Protein AF-A0A1Q2YEJ0-F1 (afdb_monomer_lite)

Structure (mmCIF, N/CA/C/O backbone):
data_AF-A0A1Q2YEJ0-F1
#
_entry.id   AF-A0A1Q2YEJ0-F1
#
loop_
_atom_site.group_PDB
_atom_site.id
_atom_site.type_symbol
_atom_site.label_atom_id
_atom_site.label_alt_id
_atom_site.label_comp_id
_atom_site.label_asym_id
_atom_site.label_entity_id
_atom_site.label_seq_id
_atom_site.pdbx_PDB_ins_code
_atom_site.Cartn_x
_atom_site.Cartn_y
_atom_site.Cartn_z
_atom_site.occupancy
_atom_site.B_iso_or_equiv
_atom_site.auth_seq_id
_atom_site.auth_comp_id
_atom_site.auth_asym_id
_atom_site.auth_atom_id
_atom_site.pdbx_PDB_model_num
ATOM 1 N N . MET A 1 1 ? 32.041 -21.866 23.718 1.00 41.00 1 MET A N 1
ATOM 2 C CA . MET A 1 1 ? 30.689 -22.202 23.225 1.00 41.00 1 MET A CA 1
ATOM 3 C C . MET A 1 1 ? 30.198 -21.042 22.363 1.00 41.00 1 MET A C 1
ATOM 5 O O . MET A 1 1 ? 29.692 -20.080 22.926 1.00 41.00 1 MET A O 1
ATOM 9 N N . PRO A 1 2 ? 30.438 -21.037 21.043 1.00 38.16 2 PRO A N 1
ATOM 10 C CA . PRO A 1 2 ? 29.903 -19.999 20.169 1.00 38.16 2 PRO A CA 1
ATOM 11 C C . PRO A 1 2 ? 28.495 -20.387 19.694 1.00 38.16 2 PRO A C 1
ATOM 13 O O . PRO A 1 2 ? 28.301 -21.454 19.117 1.00 38.16 2 PRO A O 1
ATOM 16 N N . GLY A 1 3 ? 27.515 -19.530 19.987 1.00 39.38 3 GLY A N 1
ATOM 17 C CA . GLY A 1 3 ? 26.137 -19.656 19.522 1.00 39.38 3 GLY A CA 1
ATOM 18 C C . GLY A 1 3 ? 26.014 -19.250 18.055 1.00 39.38 3 GLY A C 1
ATOM 19 O O . GLY A 1 3 ? 26.463 -18.177 17.658 1.00 39.38 3 GLY A O 1
ATOM 20 N N . SER A 1 4 ? 25.420 -20.130 17.254 1.00 43.00 4 SER A N 1
ATOM 21 C CA . SER A 1 4 ? 25.131 -19.929 15.838 1.00 43.00 4 SER A CA 1
ATOM 22 C C . SER A 1 4 ? 24.072 -18.841 15.644 1.00 43.00 4 SER A C 1
ATOM 24 O O . SER A 1 4 ? 22.913 -19.018 16.015 1.00 43.00 4 SER A O 1
ATOM 26 N N . ALA A 1 5 ? 24.458 -17.724 15.028 1.00 48.28 5 ALA A N 1
ATOM 27 C CA . ALA A 1 5 ? 23.516 -16.775 14.455 1.00 48.28 5 ALA A CA 1
ATOM 28 C C . ALA A 1 5 ? 22.978 -17.362 13.140 1.00 48.28 5 ALA A C 1
ATOM 30 O O . ALA A 1 5 ? 23.732 -17.574 12.191 1.0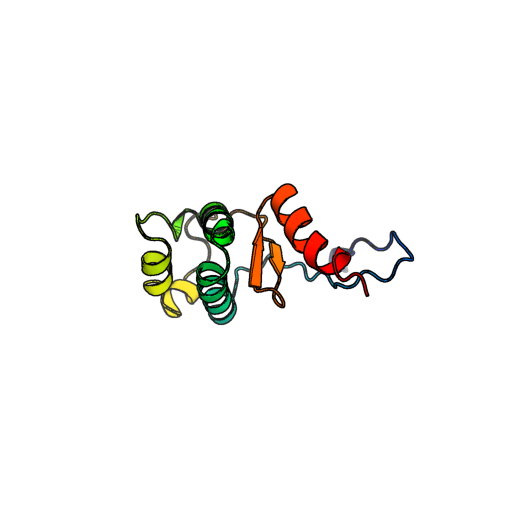0 48.28 5 ALA A O 1
ATOM 31 N N . ASN A 1 6 ? 21.678 -17.657 13.103 1.00 46.00 6 ASN A N 1
ATOM 32 C CA . ASN A 1 6 ? 20.972 -18.046 11.886 1.00 46.00 6 ASN A CA 1
ATOM 33 C C . ASN A 1 6 ? 20.960 -16.856 10.918 1.00 46.00 6 ASN A C 1
ATOM 35 O O . ASN A 1 6 ? 20.192 -15.910 11.080 1.00 46.00 6 ASN A O 1
ATOM 39 N N . VAL A 1 7 ? 21.833 -16.912 9.914 1.00 43.47 7 VAL A N 1
ATOM 40 C CA . VAL A 1 7 ? 21.775 -16.070 8.720 1.00 43.47 7 VAL A CA 1
ATOM 41 C C . VAL A 1 7 ? 20.576 -16.541 7.905 1.00 43.47 7 VAL A C 1
ATOM 43 O O . VAL A 1 7 ? 20.590 -17.643 7.355 1.00 43.47 7 VAL A O 1
ATOM 46 N N . ALA A 1 8 ? 19.526 -15.723 7.831 1.00 45.06 8 ALA A N 1
ATOM 47 C CA . ALA A 1 8 ? 18.486 -15.905 6.830 1.00 45.06 8 ALA A CA 1
ATOM 48 C C . ALA A 1 8 ? 19.121 -15.651 5.455 1.00 45.06 8 ALA A C 1
ATOM 50 O O . ALA A 1 8 ? 19.342 -14.513 5.050 1.00 45.06 8 ALA A O 1
ATOM 51 N N . LYS A 1 9 ? 19.496 -16.739 4.780 1.00 36.22 9 LYS A N 1
ATOM 52 C CA . LYS A 1 9 ? 19.947 -16.746 3.390 1.00 36.22 9 LYS A CA 1
ATOM 53 C C . LYS A 1 9 ? 18.794 -16.236 2.522 1.00 36.22 9 LYS A C 1
ATOM 55 O O . LYS A 1 9 ? 17.754 -16.890 2.455 1.00 36.22 9 LYS A O 1
ATOM 60 N N . SER A 1 10 ? 18.982 -15.090 1.867 1.00 47.22 10 SER A N 1
ATOM 61 C CA . SER A 1 10 ? 18.166 -14.712 0.710 1.00 47.22 10 SER A CA 1
ATOM 62 C C . SER A 1 10 ? 18.145 -15.876 -0.285 1.00 47.22 10 SER A C 1
ATOM 64 O O . SER A 1 10 ? 19.188 -16.509 -0.481 1.00 47.22 10 SER A O 1
ATOM 66 N N . PRO A 1 11 ? 17.001 -16.197 -0.906 1.00 51.88 11 PRO A N 1
ATOM 67 C CA . PRO A 1 11 ? 16.964 -17.218 -1.939 1.00 51.88 11 PRO A CA 1
ATOM 68 C C . PRO A 1 11 ? 17.746 -16.720 -3.161 1.00 51.88 11 PRO A C 1
ATOM 70 O O . PRO A 1 11 ? 17.298 -15.842 -3.894 1.00 51.88 11 PRO A O 1
ATOM 73 N N . GLU A 1 12 ? 18.941 -17.273 -3.356 1.00 53.28 12 GLU A N 1
ATOM 74 C CA . GLU A 1 12 ? 19.701 -17.146 -4.594 1.00 53.28 12 GLU A CA 1
ATOM 75 C C . GLU A 1 12 ? 19.055 -17.993 -5.704 1.00 53.28 12 GLU A C 1
ATOM 77 O O . GLU A 1 12 ? 18.826 -19.191 -5.542 1.00 53.28 12 GLU A O 1
ATOM 82 N N . SER A 1 13 ? 18.860 -17.321 -6.846 1.00 56.19 13 SER A N 1
ATOM 83 C CA . SER A 1 13 ? 18.897 -17.839 -8.222 1.00 56.19 13 SER A CA 1
ATOM 84 C C . SER A 1 13 ? 17.642 -18.499 -8.814 1.00 56.19 13 SER A C 1
ATOM 86 O O . SER A 1 13 ? 17.394 -19.680 -8.601 1.00 56.19 13 SER A O 1
ATOM 88 N N . ALA A 1 14 ? 16.971 -17.773 -9.726 1.00 40.38 14 ALA A N 1
ATOM 89 C CA . ALA A 1 14 ? 16.492 -18.310 -11.014 1.00 40.38 14 ALA A CA 1
ATOM 90 C C . ALA A 1 14 ? 15.968 -17.209 -11.973 1.00 40.38 14 ALA A C 1
ATOM 92 O O . ALA A 1 14 ? 14.784 -16.884 -11.944 1.00 40.38 14 ALA A O 1
ATOM 93 N N . ASN A 1 15 ? 16.840 -16.651 -12.828 1.00 46.09 15 ASN A N 1
ATOM 94 C CA . ASN A 1 15 ? 16.660 -16.499 -14.291 1.00 46.09 15 ASN A CA 1
ATOM 95 C C . ASN A 1 15 ? 17.621 -15.449 -14.877 1.00 46.09 15 ASN A C 1
ATOM 97 O O . ASN A 1 15 ? 17.618 -14.295 -14.467 1.00 46.09 15 ASN A O 1
ATOM 101 N N . ASN A 1 16 ? 18.386 -15.852 -15.897 1.00 44.47 16 ASN A N 1
ATOM 102 C CA . ASN A 1 16 ? 19.229 -14.989 -16.735 1.00 44.47 16 ASN A CA 1
ATOM 103 C C . ASN A 1 16 ? 18.392 -14.218 -17.776 1.00 44.47 16 ASN A C 1
ATOM 105 O O . ASN A 1 16 ? 18.634 -14.300 -18.979 1.00 44.47 16 ASN A O 1
ATOM 109 N N . GLY A 1 17 ? 17.385 -13.491 -17.307 1.00 55.19 17 GLY A N 1
ATOM 110 C CA . GLY A 1 17 ? 16.782 -12.370 -18.013 1.00 55.19 17 GLY A CA 1
ATOM 111 C C . GLY A 1 17 ? 16.899 -11.186 -17.070 1.00 55.19 17 GLY A C 1
ATOM 112 O O . GLY A 1 17 ? 16.517 -11.306 -15.910 1.00 55.19 17 GLY A O 1
ATOM 113 N N . GLU A 1 18 ? 17.498 -10.087 -17.516 1.00 70.69 18 GLU A N 1
ATOM 114 C CA . GLU A 1 18 ? 17.644 -8.896 -16.684 1.00 70.69 18 GLU A CA 1
ATOM 115 C C . GLU A 1 18 ? 16.236 -8.349 -16.412 1.00 70.69 18 GLU A C 1
ATOM 117 O O . GLU A 1 18 ? 15.602 -7.729 -17.268 1.00 70.69 18 GLU A O 1
ATOM 122 N N . PHE A 1 19 ? 15.672 -8.696 -15.252 1.00 73.12 19 PHE A N 1
ATOM 123 C CA . PHE A 1 19 ? 14.397 -8.145 -14.825 1.00 73.12 19 PHE A CA 1
ATOM 124 C C . PHE A 1 19 ? 14.563 -6.629 -14.740 1.00 73.12 19 PHE A C 1
ATOM 126 O O . PHE A 1 19 ? 15.513 -6.137 -14.137 1.00 73.12 19 PHE A O 1
ATOM 133 N N . LYS A 1 20 ? 13.622 -5.873 -15.311 1.00 84.88 20 LYS A N 1
ATOM 134 C CA . LYS A 1 20 ? 13.642 -4.400 -15.295 1.00 84.88 20 LYS A CA 1
ATOM 135 C C . LYS A 1 20 ? 13.297 -3.804 -13.917 1.00 84.88 20 LYS A C 1
ATOM 137 O O . LYS A 1 20 ? 12.897 -2.649 -13.834 1.00 84.88 20 LYS A O 1
ATOM 142 N N . TYR A 1 21 ? 13.380 -4.603 -12.856 1.00 84.94 21 TYR A N 1
ATOM 143 C CA . TYR A 1 21 ? 13.015 -4.243 -11.493 1.00 84.94 21 TYR A CA 1
ATOM 144 C C . TYR A 1 21 ? 13.899 -4.983 -10.487 1.00 84.94 21 TYR A C 1
ATOM 146 O O . TYR A 1 21 ? 14.359 -6.100 -10.729 1.00 84.94 21 TYR A O 1
ATOM 154 N N . THR A 1 22 ? 14.088 -4.368 -9.324 1.00 88.62 22 THR A N 1
ATOM 155 C CA . THR A 1 22 ? 14.715 -4.979 -8.150 1.00 88.62 22 THR A CA 1
ATOM 156 C C . THR A 1 22 ? 13.665 -5.180 -7.061 1.00 88.62 22 THR A C 1
ATOM 158 O O . THR A 1 22 ? 12.692 -4.433 -6.972 1.00 88.62 22 THR A O 1
ATOM 161 N N . ILE A 1 23 ? 13.824 -6.227 -6.248 1.00 88.12 23 ILE A N 1
ATOM 162 C CA . ILE A 1 23 ? 12.907 -6.520 -5.140 1.00 88.12 23 ILE A CA 1
ATOM 163 C C . ILE A 1 23 ? 13.617 -6.201 -3.831 1.00 88.12 23 ILE A C 1
ATOM 165 O O . ILE A 1 23 ? 14.654 -6.791 -3.533 1.00 88.12 23 ILE A O 1
ATOM 169 N N . ASP A 1 24 ? 13.016 -5.314 -3.043 1.00 88.69 24 ASP A N 1
ATOM 170 C CA . ASP A 1 24 ? 13.376 -5.089 -1.647 1.00 88.69 24 ASP A CA 1
ATOM 171 C C . ASP A 1 24 ? 12.290 -5.684 -0.740 1.00 88.69 24 ASP A C 1
ATOM 173 O O . ASP A 1 24 ? 11.106 -5.361 -0.866 1.00 88.69 24 ASP A O 1
ATOM 177 N N . ALA A 1 25 ? 12.686 -6.600 0.145 1.00 87.31 25 ALA A N 1
ATOM 178 C CA . ALA A 1 25 ? 11.785 -7.317 1.037 1.00 87.31 25 ALA A CA 1
ATOM 179 C C . ALA A 1 25 ? 12.088 -6.948 2.489 1.00 87.31 25 ALA A C 1
ATOM 181 O O . ALA A 1 25 ? 13.193 -7.159 2.986 1.00 87.31 25 ALA A O 1
ATOM 182 N N . THR A 1 26 ? 11.073 -6.458 3.198 1.00 83.75 26 THR A N 1
ATOM 183 C CA . THR A 1 26 ? 11.182 -6.066 4.604 1.00 83.75 26 THR A CA 1
ATOM 184 C C . THR A 1 26 ? 10.030 -6.626 5.428 1.00 83.75 26 THR A C 1
ATOM 186 O O . THR A 1 26 ? 8.913 -6.804 4.942 1.00 83.75 26 THR A O 1
ATOM 189 N N . THR A 1 27 ? 10.310 -6.911 6.697 1.00 80.25 27 THR A N 1
ATOM 190 C CA . THR A 1 27 ? 9.312 -7.279 7.713 1.00 80.25 27 THR A CA 1
ATOM 191 C C . THR A 1 27 ? 8.996 -6.120 8.656 1.00 80.25 27 THR A C 1
ATOM 193 O O . THR A 1 27 ? 8.162 -6.260 9.552 1.00 80.25 27 THR A O 1
ATOM 196 N N . LEU A 1 28 ? 9.667 -4.979 8.477 1.00 78.81 28 LEU A N 1
ATOM 197 C CA . LEU A 1 28 ? 9.449 -3.786 9.279 1.00 78.81 28 LEU A CA 1
ATOM 198 C C . LEU A 1 28 ? 8.173 -3.063 8.827 1.00 78.81 28 LEU A C 1
ATOM 200 O O . LEU A 1 28 ? 7.845 -3.076 7.638 1.00 78.81 28 LEU A O 1
ATOM 204 N N . PRO A 1 29 ? 7.452 -2.412 9.755 1.00 74.56 29 PRO A N 1
ATOM 205 C CA . PRO A 1 29 ? 6.340 -1.554 9.381 1.00 74.56 29 PRO A CA 1
ATOM 206 C C . PRO A 1 29 ? 6.838 -0.367 8.535 1.00 74.56 29 PRO A C 1
ATOM 208 O O . PRO A 1 29 ? 7.974 0.079 8.731 1.00 74.56 29 PRO A O 1
ATOM 211 N N . PRO A 1 30 ? 5.997 0.183 7.641 1.00 81.19 30 PRO A N 1
ATOM 212 C CA . PRO A 1 30 ? 6.374 1.342 6.843 1.00 81.19 30 PRO A CA 1
ATOM 213 C C . PRO A 1 30 ? 6.689 2.566 7.710 1.00 81.19 30 PRO A C 1
ATOM 215 O O . PRO A 1 30 ? 6.024 2.808 8.723 1.00 81.19 30 PRO A O 1
ATOM 218 N N . THR A 1 31 ? 7.672 3.362 7.293 1.00 82.38 31 THR A N 1
ATOM 219 C CA . THR A 1 31 ? 7.990 4.642 7.942 1.00 82.38 31 THR A CA 1
ATOM 220 C C . THR A 1 31 ? 6.903 5.691 7.667 1.00 82.38 31 THR A C 1
ATOM 222 O O . THR A 1 31 ? 6.094 5.519 6.748 1.00 82.38 31 THR A O 1
ATOM 225 N N . PRO A 1 32 ? 6.866 6.806 8.422 1.00 81.94 32 PRO A N 1
ATOM 226 C CA . PRO A 1 32 ? 5.953 7.908 8.131 1.00 81.94 32 PRO A CA 1
ATOM 227 C C . PRO A 1 32 ? 6.042 8.420 6.691 1.00 81.94 32 PRO A C 1
ATOM 229 O O . PRO A 1 32 ? 5.017 8.613 6.043 1.00 81.94 32 PRO A O 1
ATOM 232 N N . GLU A 1 33 ? 7.253 8.555 6.160 1.00 84.25 33 GLU A N 1
ATOM 233 C CA . GLU A 1 33 ? 7.500 9.013 4.791 1.00 84.25 33 GLU A CA 1
ATOM 234 C C . GLU A 1 33 ? 6.959 8.013 3.756 1.00 84.25 33 GLU A C 1
ATOM 236 O O . GLU A 1 33 ? 6.352 8.404 2.759 1.00 84.25 33 GLU A O 1
ATOM 241 N N . GLN A 1 34 ? 7.103 6.711 4.015 1.00 86.50 34 GLN A N 1
ATOM 242 C CA . GLN A 1 34 ? 6.519 5.664 3.170 1.00 86.50 34 GLN A CA 1
ATOM 243 C C . GLN A 1 34 ? 4.983 5.668 3.229 1.00 86.50 34 GLN A C 1
ATOM 245 O O . GLN A 1 34 ? 4.319 5.394 2.230 1.00 86.50 34 GLN A O 1
ATOM 250 N N . PHE A 1 35 ? 4.395 6.030 4.370 1.00 84.94 35 PHE A N 1
ATOM 251 C CA . PHE A 1 35 ? 2.949 6.220 4.483 1.00 84.94 35 PHE A CA 1
ATOM 252 C C . PHE A 1 35 ? 2.447 7.429 3.688 1.00 84.94 35 PHE A C 1
ATOM 254 O O . PHE A 1 35 ? 1.373 7.342 3.090 1.00 84.94 35 PHE A O 1
ATOM 261 N N . GLU A 1 36 ? 3.203 8.528 3.636 1.00 84.69 36 GLU A N 1
ATOM 262 C CA . GLU A 1 36 ? 2.876 9.662 2.759 1.00 84.69 36 GLU A CA 1
ATOM 263 C C . GLU A 1 36 ? 2.855 9.232 1.289 1.00 84.69 36 GLU A C 1
ATOM 265 O O . GLU A 1 36 ? 1.901 9.531 0.568 1.00 84.69 36 GLU A O 1
ATOM 270 N N . PHE A 1 37 ? 3.821 8.412 0.869 1.00 89.44 37 PHE A N 1
ATOM 271 C CA . PHE A 1 37 ? 3.810 7.829 -0.472 1.00 89.44 37 PHE A CA 1
ATOM 272 C C . PHE A 1 37 ? 2.537 7.009 -0.745 1.00 89.44 37 PHE A C 1
ATOM 274 O O . PHE A 1 37 ? 1.939 7.113 -1.819 1.00 89.44 37 PHE A O 1
ATOM 281 N N . PHE A 1 38 ? 2.052 6.232 0.229 1.00 87.94 38 PHE A N 1
ATOM 282 C CA . PHE A 1 38 ? 0.791 5.502 0.066 1.00 87.94 38 PHE A CA 1
ATOM 283 C C . PHE A 1 38 ? -0.399 6.441 -0.120 1.00 87.94 38 PHE A C 1
ATOM 285 O O . PHE A 1 38 ? -1.280 6.145 -0.929 1.00 87.94 38 PHE A O 1
ATOM 292 N N . LYS A 1 39 ? -0.431 7.580 0.584 1.00 84.75 39 LYS A N 1
ATOM 293 C CA . LYS A 1 39 ? -1.480 8.596 0.402 1.00 84.75 39 LYS A CA 1
ATOM 294 C C . LYS A 1 39 ? -1.456 9.152 -1.019 1.00 84.75 39 LYS A C 1
ATOM 296 O O . LYS A 1 39 ? -2.519 9.317 -1.615 1.00 84.75 39 LYS A O 1
ATOM 301 N N . GLU A 1 40 ? -0.276 9.382 -1.589 1.00 86.31 40 GLU A N 1
ATOM 302 C CA . GLU A 1 40 ? -0.153 9.776 -2.994 1.00 86.31 40 GLU A CA 1
ATOM 303 C C . GLU A 1 40 ? -0.680 8.688 -3.936 1.00 86.31 40 GLU A C 1
ATOM 305 O O . GLU A 1 40 ? -1.520 8.981 -4.788 1.00 86.31 40 GLU A O 1
ATOM 310 N N . ALA A 1 41 ? -0.265 7.430 -3.747 1.00 87.94 41 ALA A N 1
ATOM 311 C CA . ALA A 1 41 ? -0.685 6.286 -4.565 1.00 87.94 41 ALA A CA 1
ATOM 312 C C . ALA A 1 41 ? -2.216 6.131 -4.658 1.00 87.94 41 ALA A C 1
ATOM 314 O O . ALA A 1 41 ? -2.752 5.764 -5.709 1.00 87.94 41 ALA A O 1
ATOM 315 N N . LEU A 1 42 ? -2.940 6.458 -3.583 1.00 84.69 42 LEU A N 1
ATOM 316 C CA . LEU A 1 42 ? -4.406 6.435 -3.559 1.00 84.69 42 LEU A CA 1
ATOM 317 C C . LEU A 1 42 ? -5.062 7.451 -4.496 1.00 84.69 42 LEU A C 1
ATOM 319 O O . LEU A 1 42 ? -6.175 7.193 -4.960 1.00 84.69 42 LEU A O 1
ATOM 323 N N . HIS A 1 43 ? -4.409 8.583 -4.764 1.00 82.62 43 HIS A N 1
ATOM 324 C CA . HIS A 1 43 ? -4.933 9.598 -5.677 1.00 82.62 43 HIS A CA 1
ATOM 325 C C . HIS A 1 43 ? -4.773 9.202 -7.146 1.00 82.62 43 HIS A C 1
ATOM 327 O O . HIS A 1 43 ? -5.584 9.616 -7.970 1.00 82.62 43 HIS A O 1
ATOM 333 N N . MET A 1 44 ? -3.763 8.395 -7.481 1.00 83.94 44 MET A N 1
ATOM 334 C CA . MET A 1 44 ? -3.525 7.974 -8.868 1.00 83.94 44 MET A CA 1
ATOM 335 C C . MET A 1 44 ? -4.307 6.725 -9.246 1.00 83.94 44 MET A C 1
ATOM 337 O O . MET A 1 44 ? -4.839 6.644 -10.351 1.00 83.94 44 MET A O 1
ATOM 341 N N . HIS A 1 45 ? -4.402 5.753 -8.335 1.00 83.44 45 HIS A N 1
ATOM 342 C CA . HIS A 1 45 ? -4.880 4.418 -8.680 1.00 83.44 45 HIS A CA 1
ATOM 343 C C . HIS A 1 45 ? -5.979 3.940 -7.723 1.00 83.44 45 HIS A C 1
ATOM 345 O O . HIS A 1 45 ? -5.696 3.554 -6.584 1.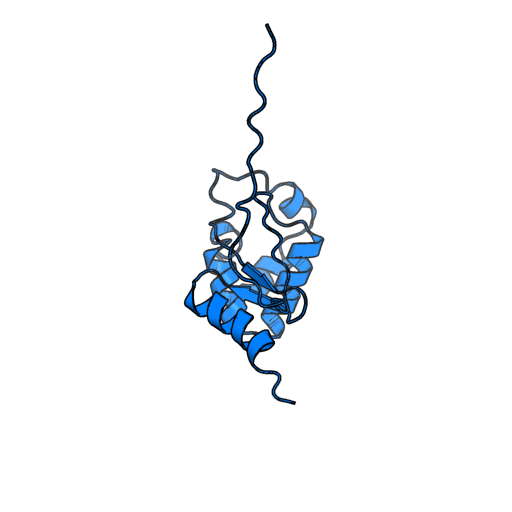00 83.44 45 HIS A O 1
ATOM 351 N N . PRO A 1 46 ? -7.246 3.845 -8.175 1.00 79.00 46 PRO A N 1
ATOM 352 C CA . PRO A 1 46 ? -8.356 3.403 -7.327 1.00 79.00 46 PRO A CA 1
ATOM 353 C C . PRO A 1 46 ? -8.179 2.002 -6.722 1.00 79.00 46 PRO A C 1
ATOM 355 O O . PRO A 1 46 ? -8.772 1.696 -5.688 1.00 79.00 46 PRO A O 1
ATOM 358 N N . PHE A 1 47 ? -7.371 1.129 -7.336 1.00 83.69 47 PHE A N 1
ATOM 359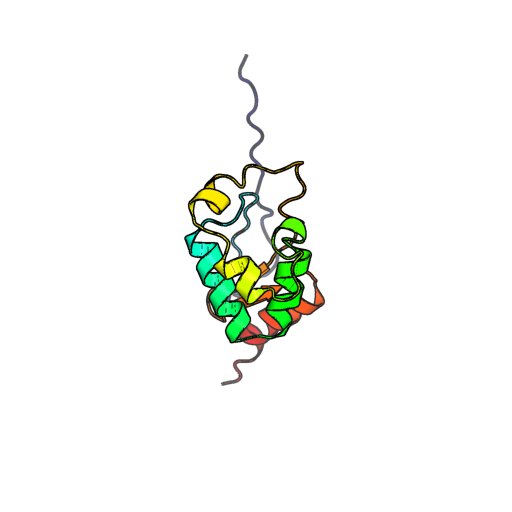 C CA . PHE A 1 47 ? -7.131 -0.217 -6.808 1.00 83.69 47 PHE A CA 1
ATOM 360 C C . PHE A 1 47 ? -6.196 -0.229 -5.586 1.00 83.69 47 PHE A C 1
ATOM 362 O O . PHE A 1 47 ? -6.342 -1.115 -4.737 1.00 83.69 47 PHE A O 1
ATOM 369 N N . CYS A 1 48 ? -5.325 0.777 -5.430 1.00 88.31 48 CYS A N 1
ATOM 370 C CA . CYS A 1 48 ? -4.444 0.930 -4.266 1.00 88.31 48 CYS A CA 1
ATOM 371 C C . CYS A 1 48 ? -5.247 1.059 -2.963 1.00 88.31 48 CYS A C 1
ATOM 373 O O . CYS A 1 48 ? -4.835 0.561 -1.918 1.00 88.31 48 CYS A O 1
ATOM 375 N N . LYS A 1 49 ? -6.457 1.634 -3.037 1.00 87.81 49 LYS A N 1
ATOM 376 C CA . LYS A 1 49 ? -7.399 1.744 -1.911 1.00 87.81 49 LYS A CA 1
ATOM 377 C C . LYS A 1 49 ? -7.755 0.390 -1.318 1.00 87.81 49 LYS A C 1
ATOM 379 O O . LYS A 1 49 ? -7.834 0.254 -0.099 1.00 87.81 49 LYS A O 1
ATOM 384 N N . LYS A 1 50 ? -7.972 -0.616 -2.166 1.00 88.19 50 LYS A N 1
ATOM 385 C CA . LYS A 1 50 ? -8.277 -1.971 -1.703 1.00 88.19 50 LYS A CA 1
ATOM 386 C C . LYS A 1 50 ? -7.044 -2.617 -1.076 1.00 88.19 50 LYS A C 1
ATOM 388 O O . LYS A 1 50 ? -7.168 -3.194 -0.004 1.00 88.19 50 LYS A O 1
ATOM 393 N N . ALA A 1 51 ? -5.883 -2.474 -1.716 1.00 90.62 51 ALA A N 1
ATOM 394 C CA . ALA A 1 51 ? -4.624 -3.010 -1.209 1.00 90.62 51 ALA A CA 1
ATOM 395 C C . ALA A 1 51 ? -4.317 -2.483 0.200 1.00 90.62 51 ALA A C 1
ATOM 397 O O . ALA A 1 51 ? -4.132 -3.264 1.128 1.00 90.62 51 ALA A O 1
ATOM 398 N N . LEU A 1 52 ? -4.383 -1.166 0.391 1.00 88.25 52 LEU A N 1
ATOM 399 C CA . LEU A 1 52 ? -4.059 -0.555 1.674 1.00 88.25 52 LEU A CA 1
ATOM 400 C C . LEU A 1 52 ? -5.080 -0.892 2.773 1.00 88.25 52 LEU A C 1
ATOM 402 O O . LEU A 1 52 ? -4.690 -1.116 3.913 1.00 88.25 52 LEU A O 1
ATOM 406 N N . LYS A 1 53 ? -6.373 -1.012 2.435 1.00 87.88 53 LYS A N 1
ATOM 407 C CA . LYS A 1 53 ? -7.399 -1.493 3.380 1.00 87.88 53 LYS A CA 1
ATOM 408 C C . LYS A 1 53 ? -7.156 -2.924 3.841 1.00 87.88 53 LYS A C 1
ATOM 410 O O . LYS A 1 53 ? -7.397 -3.246 4.998 1.00 87.88 53 LYS A O 1
ATOM 415 N N . THR A 1 54 ? -6.714 -3.784 2.931 1.00 88.81 54 THR A N 1
ATOM 416 C CA . THR A 1 54 ? -6.398 -5.174 3.259 1.00 88.81 54 THR A CA 1
ATOM 417 C C . THR A 1 54 ? -5.132 -5.269 4.102 1.00 88.81 54 THR A C 1
ATOM 419 O O . THR A 1 54 ? -5.128 -6.019 5.069 1.00 88.81 54 THR A O 1
ATOM 422 N N . ALA A 1 55 ? -4.100 -4.488 3.772 1.00 88.00 55 ALA A N 1
ATOM 423 C CA . ALA A 1 55 ? -2.835 -4.488 4.498 1.00 88.00 55 ALA A CA 1
ATOM 424 C C . ALA A 1 55 ? -2.927 -3.808 5.873 1.00 88.00 55 ALA A C 1
ATOM 426 O O . ALA A 1 55 ? -2.248 -4.232 6.800 1.00 88.00 55 ALA A O 1
ATOM 427 N N . PHE A 1 56 ? -3.773 -2.785 6.032 1.00 86.44 56 PHE A N 1
ATOM 428 C CA . PHE A 1 56 ? -3.937 -2.034 7.281 1.00 86.44 56 PHE A CA 1
ATOM 429 C C . PHE A 1 56 ? -5.419 -1.883 7.666 1.00 86.44 56 PHE A C 1
ATOM 431 O O . PHE A 1 56 ? -5.958 -0.771 7.679 1.00 86.44 56 PHE A O 1
ATOM 438 N N . PRO A 1 57 ? -6.123 -2.976 7.995 1.00 85.12 57 PRO A N 1
ATOM 439 C CA . PRO A 1 57 ? -7.562 -2.931 8.263 1.00 85.12 57 PRO A CA 1
ATOM 440 C C . PRO A 1 57 ? -7.906 -2.045 9.467 1.00 85.12 57 PRO A C 1
ATOM 442 O O . PRO A 1 57 ? -8.902 -1.328 9.450 1.00 85.12 57 PRO A O 1
ATOM 445 N N . GLU A 1 58 ? -7.047 -2.031 10.487 1.00 80.94 58 GLU A N 1
ATOM 446 C CA . GLU A 1 58 ? -7.230 -1.240 11.708 1.00 80.94 58 GLU A CA 1
ATOM 447 C C . GLU A 1 58 ? -7.084 0.271 11.475 1.00 80.94 58 GLU A C 1
ATOM 449 O O . GLU A 1 58 ? -7.790 1.062 12.100 1.00 80.94 58 GLU A O 1
ATOM 454 N N . LEU A 1 59 ? -6.226 0.673 10.532 1.00 77.44 59 LEU A N 1
ATOM 455 C CA . LEU A 1 59 ? -6.016 2.078 10.166 1.00 77.44 59 LEU A CA 1
ATOM 456 C C . LEU A 1 59 ? -7.104 2.621 9.239 1.00 77.44 59 LEU A C 1
ATOM 458 O O . LEU A 1 59 ? -7.171 3.822 9.006 1.00 77.44 59 LEU A O 1
ATOM 462 N N . THR A 1 60 ? -7.940 1.742 8.689 1.00 75.50 60 THR A N 1
ATOM 463 C CA . THR A 1 60 ? -8.827 2.056 7.562 1.00 75.50 60 THR A CA 1
ATOM 464 C C . THR A 1 60 ? -10.285 1.677 7.828 1.00 75.50 60 THR A C 1
ATOM 466 O O . THR A 1 60 ? -11.075 1.460 6.901 1.00 75.50 60 THR A O 1
ATOM 469 N N . LYS A 1 61 ? -10.645 1.610 9.117 1.00 75.31 61 LYS A N 1
ATOM 470 C CA . LYS A 1 61 ? -11.990 1.286 9.618 1.00 75.31 61 LYS A CA 1
ATOM 471 C C . LYS A 1 61 ? -13.052 2.322 9.252 1.00 75.31 61 LYS A C 1
ATOM 473 O O . LYS A 1 61 ? -14.244 2.018 9.321 1.00 75.31 61 LYS A O 1
ATOM 478 N N . GLY A 1 62 ? -12.651 3.540 8.908 1.00 70.62 62 GLY A N 1
ATOM 479 C CA . GLY A 1 62 ? -13.576 4.601 8.561 1.00 70.62 62 GLY A CA 1
ATOM 480 C C . GLY A 1 62 ? -14.195 4.426 7.175 1.00 70.62 62 GLY A C 1
ATOM 481 O O . GLY A 1 62 ? -13.846 3.569 6.353 1.00 70.62 62 GLY A O 1
ATOM 482 N N . LYS A 1 63 ? -15.195 5.271 6.912 1.00 70.44 63 LYS A N 1
ATOM 483 C CA . LYS A 1 63 ? -15.886 5.303 5.614 1.00 70.44 63 LYS A CA 1
ATOM 484 C C . LYS A 1 63 ? -14.991 5.887 4.520 1.00 70.44 63 LYS A C 1
ATOM 486 O O . LYS A 1 63 ? -15.088 5.472 3.362 1.00 70.44 63 LYS A O 1
ATOM 491 N N . ASP A 1 64 ? -14.111 6.815 4.885 1.00 77.75 64 ASP A N 1
ATOM 492 C CA . ASP A 1 64 ? -13.245 7.534 3.961 1.00 77.75 64 ASP A CA 1
ATOM 493 C C . ASP A 1 64 ? -11.773 7.251 4.259 1.00 77.75 64 ASP A C 1
ATOM 495 O O . ASP A 1 64 ? -11.163 7.867 5.124 1.00 77.75 64 ASP A O 1
ATOM 499 N N . LEU A 1 65 ? -11.208 6.332 3.472 1.00 74.88 65 LEU A N 1
ATOM 500 C CA . LEU A 1 65 ? -9.814 5.913 3.587 1.00 74.88 65 LEU A CA 1
ATOM 501 C C . LEU A 1 65 ? -8.837 7.093 3.562 1.00 74.88 65 LEU A C 1
ATOM 503 O O . LEU A 1 65 ? -7.834 7.066 4.267 1.00 74.88 65 LEU A O 1
ATOM 507 N N . LEU A 1 66 ? -9.096 8.097 2.723 1.00 72.19 66 LEU A N 1
ATOM 508 C CA . LEU A 1 66 ? -8.161 9.202 2.574 1.00 72.19 66 LEU A CA 1
ATOM 509 C C . LEU A 1 66 ? -8.160 10.061 3.838 1.00 72.19 66 LEU A C 1
ATOM 511 O O . LEU A 1 66 ? -7.092 10.412 4.325 1.00 72.19 66 LEU A O 1
ATOM 515 N N . LYS A 1 67 ? -9.338 10.324 4.412 1.00 75.44 67 LYS A N 1
ATOM 516 C CA . LYS A 1 67 ? -9.454 11.030 5.695 1.00 75.44 67 LYS A CA 1
ATOM 517 C C . LYS A 1 67 ? -8.859 10.228 6.842 1.00 75.44 67 LYS A C 1
ATOM 519 O O . LYS A 1 67 ? -8.164 10.804 7.672 1.00 75.44 67 LYS A O 1
ATOM 524 N N . ASP A 1 68 ? -9.085 8.916 6.861 1.00 73.06 68 ASP A N 1
ATOM 525 C CA . ASP A 1 68 ? -8.512 8.036 7.879 1.00 73.06 68 ASP A CA 1
ATOM 526 C C . ASP A 1 68 ? -6.979 8.116 7.849 1.00 73.06 68 ASP A C 1
ATOM 528 O O . ASP A 1 68 ? -6.354 8.327 8.884 1.00 73.06 68 ASP A O 1
ATOM 532 N N . LEU A 1 69 ? -6.373 8.075 6.659 1.00 73.31 69 LEU A N 1
ATOM 533 C CA . LEU A 1 69 ? -4.923 8.198 6.487 1.00 73.31 69 LEU A CA 1
ATOM 534 C C . LEU A 1 69 ? -4.396 9.609 6.727 1.00 73.31 69 LEU A C 1
ATOM 536 O O . LEU A 1 69 ? -3.321 9.764 7.296 1.00 73.31 69 LEU A O 1
ATOM 540 N N . GLN A 1 70 ? -5.124 10.646 6.320 1.00 73.00 70 GLN A N 1
ATOM 541 C CA . GLN A 1 70 ? -4.760 12.034 6.615 1.00 73.00 70 GLN A CA 1
ATOM 542 C C . GLN A 1 70 ? -4.805 12.328 8.117 1.00 73.00 70 GLN A C 1
ATOM 544 O O . GLN A 1 70 ? -4.017 13.133 8.598 1.00 73.00 70 GLN A O 1
ATOM 549 N N . SER A 1 71 ? -5.689 11.655 8.859 1.00 70.56 71 SER A N 1
ATOM 550 C CA . SER A 1 71 ? -5.783 11.764 10.320 1.00 70.56 71 SER A CA 1
ATOM 551 C C . SER A 1 71 ? -4.696 10.990 11.071 1.00 70.56 71 SER A C 1
ATOM 553 O O . SER A 1 71 ? -4.588 11.095 12.293 1.00 70.56 71 SER A O 1
ATOM 555 N N . ILE A 1 72 ? -3.916 10.176 10.358 1.00 71.38 72 ILE A N 1
ATOM 556 C CA . ILE A 1 72 ? -2.781 9.459 10.918 1.00 71.38 72 ILE A CA 1
ATOM 557 C C . ILE A 1 72 ? -1.573 10.397 10.879 1.00 71.38 72 ILE A C 1
ATOM 559 O O . ILE A 1 72 ? -0.990 10.644 9.822 1.00 71.38 72 ILE A O 1
ATOM 563 N N . ASP A 1 73 ? -1.238 10.937 12.050 1.00 68.62 73 ASP A N 1
ATOM 564 C CA . ASP A 1 73 ? -0.036 11.737 12.261 1.00 68.62 73 ASP A CA 1
ATOM 565 C C . ASP A 1 73 ? 1.214 10.8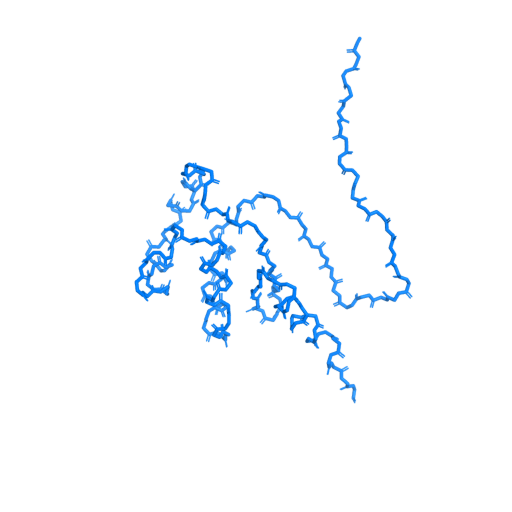56 12.448 1.00 68.62 73 ASP A C 1
ATOM 567 O O . ASP A 1 73 ? 1.151 9.638 12.660 1.00 68.62 73 ASP A O 1
ATOM 571 N N . SER A 1 74 ? 2.382 11.488 12.359 1.00 65.44 74 SER A N 1
ATOM 572 C CA . SER A 1 74 ? 3.678 10.826 12.504 1.00 65.44 74 SER A CA 1
ATOM 573 C C . SER A 1 74 ? 3.909 10.243 13.905 1.00 65.44 74 SER A C 1
ATOM 575 O O . SER A 1 74 ? 4.665 9.280 14.035 1.00 65.44 74 SER A O 1
ATOM 577 N N . GLU A 1 75 ? 3.248 10.753 14.948 1.00 66.00 75 GLU A N 1
ATOM 578 C CA . GLU A 1 75 ? 3.347 10.221 16.314 1.00 66.00 75 GLU A CA 1
ATOM 579 C C . GLU A 1 75 ? 2.558 8.918 16.479 1.00 66.00 75 GLU A C 1
ATOM 581 O O . GLU A 1 75 ? 3.059 7.947 17.048 1.00 66.00 75 GLU A O 1
ATOM 586 N N . LYS A 1 76 ? 1.366 8.850 15.891 1.00 66.88 76 LYS A N 1
ATOM 587 C CA . LYS A 1 76 ? 0.516 7.666 15.800 1.00 66.88 76 LYS A CA 1
ATOM 588 C C . LYS A 1 76 ? 1.181 6.603 14.939 1.00 66.88 76 LYS A C 1
ATOM 590 O O . LYS A 1 76 ? 1.111 5.435 15.310 1.00 66.88 76 LYS A O 1
ATOM 595 N N . LEU A 1 77 ? 1.890 7.007 13.874 1.00 68.19 77 LEU A N 1
ATOM 596 C CA . LEU A 1 77 ? 2.755 6.128 13.074 1.00 68.19 77 LEU A CA 1
ATOM 597 C C . LEU A 1 77 ? 3.961 5.609 13.871 1.00 68.19 77 LEU A C 1
ATOM 599 O O . LEU A 1 77 ? 4.271 4.424 13.815 1.00 68.19 77 LEU A O 1
ATOM 603 N N . ARG A 1 78 ? 4.622 6.453 14.670 1.00 62.78 78 ARG A N 1
ATOM 604 C CA . ARG A 1 78 ? 5.717 6.029 15.569 1.00 62.78 78 ARG A CA 1
ATOM 605 C C . ARG A 1 78 ? 5.241 5.091 16.680 1.00 62.78 78 ARG A C 1
ATOM 607 O O . ARG A 1 78 ? 5.986 4.209 17.109 1.00 62.78 78 ARG A O 1
ATOM 614 N N . GLY A 1 79 ? 3.998 5.272 17.116 1.00 55.97 79 GLY A N 1
ATOM 615 C CA . GLY A 1 79 ? 3.287 4.422 18.065 1.00 55.97 79 GLY A CA 1
ATOM 616 C C . GLY A 1 79 ? 2.766 3.109 17.475 1.00 55.97 79 GLY A C 1
ATOM 617 O O . GLY A 1 79 ? 2.284 2.275 18.239 1.00 55.97 79 GLY A O 1
ATOM 618 N N . LEU A 1 80 ? 2.909 2.867 16.162 1.00 60.72 80 LEU A N 1
ATOM 619 C CA . LEU A 1 80 ? 2.536 1.618 15.471 1.00 60.72 80 LEU A CA 1
ATOM 620 C C . LEU A 1 80 ? 3.409 0.410 15.851 1.00 60.72 80 LEU A C 1
ATOM 622 O O . LEU A 1 80 ? 3.611 -0.514 15.061 1.00 60.72 80 LEU A O 1
ATOM 626 N N . LYS A 1 81 ? 3.914 0.359 17.082 1.00 55.16 81 LYS A N 1
ATOM 627 C CA . LYS A 1 81 ? 4.394 -0.884 17.675 1.00 55.16 81 LYS A CA 1
ATOM 628 C C . LYS A 1 81 ? 3.172 -1.744 17.971 1.00 55.16 81 LYS A C 1
ATOM 630 O O . LYS A 1 81 ? 2.643 -1.700 19.072 1.00 55.16 81 LYS A O 1
ATOM 635 N N . THR A 1 82 ? 2.702 -2.450 16.940 1.00 53.41 82 THR A N 1
ATOM 636 C CA . THR A 1 82 ? 1.742 -3.563 17.001 1.00 53.41 82 THR A CA 1
ATOM 637 C C . THR A 1 82 ? 0.708 -3.421 18.117 1.00 53.41 82 THR A C 1
ATOM 639 O O . THR A 1 82 ? 0.861 -4.020 19.178 1.00 53.41 82 THR A O 1
ATOM 642 N N . VAL A 1 83 ? -0.380 -2.691 17.872 1.00 43.31 83 VAL A N 1
ATOM 643 C CA . VAL A 1 83 ? -1.585 -2.883 18.688 1.00 43.31 83 VAL A CA 1
ATOM 644 C C . VAL A 1 83 ? -2.095 -4.292 18.351 1.00 43.31 83 VAL A C 1
ATOM 646 O O . VAL A 1 83 ? -2.471 -4.571 17.211 1.00 43.31 83 VAL A O 1
ATOM 649 N N . ASP A 1 84 ? -1.942 -5.220 19.294 1.00 49.19 84 ASP A N 1
ATOM 650 C CA . ASP A 1 84 ? -2.357 -6.631 19.223 1.00 49.19 84 ASP A CA 1
ATOM 651 C C . ASP A 1 84 ? -1.781 -7.480 18.073 1.00 49.19 84 ASP A C 1
ATOM 653 O O . ASP A 1 84 ? -2.357 -8.504 17.704 1.00 49.19 84 ASP A O 1
ATOM 657 N N . GLY A 1 85 ? -0.657 -7.075 17.472 1.00 56.28 85 GLY A N 1
ATOM 658 C CA . GLY A 1 85 ? -0.036 -7.818 16.363 1.00 56.28 85 GLY A CA 1
ATOM 659 C C . GLY A 1 85 ? -0.853 -7.842 15.061 1.00 56.28 85 GLY A C 1
ATOM 660 O O . GLY A 1 85 ? -0.550 -8.634 14.175 1.00 56.28 85 GLY A O 1
ATOM 661 N N . LYS A 1 86 ? -1.884 -6.993 14.929 1.00 62.03 86 LYS A N 1
ATOM 662 C CA . LYS A 1 86 ? -2.848 -7.007 13.803 1.00 62.03 86 LYS A CA 1
ATOM 663 C C . LYS A 1 86 ? -2.819 -5.769 12.918 1.00 62.03 86 LYS A C 1
ATOM 665 O O . LYS A 1 86 ? -3.640 -5.624 12.018 1.00 62.03 86 LYS A O 1
ATOM 670 N N . LEU A 1 87 ? -1.902 -4.852 13.195 1.00 74.94 87 LEU A N 1
ATOM 671 C CA . LEU A 1 87 ? -1.864 -3.575 12.507 1.00 74.94 87 LEU A CA 1
ATOM 672 C C . LEU A 1 87 ? -1.569 -3.725 11.010 1.00 74.94 87 LEU A C 1
ATOM 674 O O . LEU A 1 87 ? -2.193 -3.053 10.192 1.00 74.94 87 LEU A O 1
ATOM 678 N N . PHE A 1 88 ? -0.612 -4.591 10.688 1.00 81.50 88 PHE A N 1
ATOM 679 C CA . PHE A 1 88 ? -0.216 -4.913 9.331 1.00 81.50 88 PHE A CA 1
ATOM 680 C C . PHE A 1 88 ? -0.558 -6.370 9.042 1.00 81.50 88 PHE A C 1
ATOM 682 O O . PHE A 1 88 ? -0.160 -7.268 9.786 1.00 81.50 88 PHE A O 1
ATOM 689 N N . VAL A 1 89 ? -1.285 -6.592 7.956 1.00 84.94 89 VAL A N 1
ATOM 690 C CA . VAL A 1 89 ? -1.608 -7.911 7.427 1.00 84.94 89 VAL A CA 1
ATOM 691 C C . VAL A 1 89 ? -0.816 -8.080 6.128 1.00 84.94 89 VAL A C 1
ATOM 693 O O . VAL A 1 89 ? -1.220 -7.533 5.101 1.00 84.94 89 VAL A O 1
ATOM 696 N N . PRO A 1 90 ? 0.332 -8.782 6.150 1.00 84.19 90 PRO A N 1
ATOM 697 C CA . PRO A 1 90 ? 1.091 -9.040 4.934 1.00 84.19 90 PRO A CA 1
ATOM 698 C C . PRO A 1 90 ? 0.297 -9.936 3.964 1.00 84.19 90 PRO A C 1
ATOM 700 O O . PRO A 1 90 ? -0.560 -10.708 4.403 1.00 84.19 90 PRO A O 1
ATOM 703 N N . PRO A 1 91 ? 0.614 -9.908 2.658 1.00 88.69 91 PRO A N 1
ATOM 704 C CA . PRO A 1 91 ? 1.664 -9.111 2.019 1.00 88.69 91 PRO A CA 1
ATOM 705 C C . PRO A 1 91 ? 1.180 -7.717 1.593 1.00 88.69 91 PRO A C 1
ATOM 707 O O . PRO A 1 91 ? 0.008 -7.527 1.281 1.00 88.69 91 PRO A O 1
ATOM 710 N N . LEU A 1 92 ? 2.111 -6.765 1.484 1.00 91.00 92 LEU A N 1
ATOM 711 C CA . LEU A 1 92 ? 1.925 -5.522 0.735 1.00 91.00 92 LEU A CA 1
ATOM 712 C C . LEU A 1 92 ? 3.118 -5.336 -0.198 1.00 91.00 92 LEU A C 1
ATOM 714 O O . LEU A 1 92 ? 4.253 -5.213 0.250 1.00 91.00 92 LEU A O 1
ATOM 718 N N . VAL A 1 93 ? 2.837 -5.318 -1.492 1.00 93.31 93 VAL A N 1
ATOM 719 C CA . VAL A 1 93 ? 3.782 -4.971 -2.547 1.00 93.31 93 VAL A CA 1
ATOM 720 C C . VAL A 1 93 ? 3.616 -3.493 -2.852 1.00 93.31 93 VAL A C 1
ATOM 722 O O . VAL A 1 93 ? 2.488 -3.017 -3.026 1.00 93.31 93 VAL A O 1
ATOM 725 N N . VAL A 1 94 ? 4.742 -2.795 -2.938 1.00 93.06 94 VAL A N 1
ATOM 726 C CA . VAL A 1 94 ? 4.816 -1.376 -3.268 1.00 93.06 94 VAL A CA 1
ATOM 727 C C . VAL A 1 94 ? 5.695 -1.216 -4.498 1.00 93.06 94 VAL A C 1
ATOM 729 O O . VAL A 1 94 ? 6.825 -1.693 -4.515 1.00 93.06 94 VAL A O 1
ATOM 732 N N . ASP A 1 95 ? 5.167 -0.543 -5.511 1.00 93.19 95 ASP A N 1
ATOM 733 C CA . ASP A 1 95 ? 5.936 -0.032 -6.639 1.00 93.19 95 ASP A CA 1
ATOM 734 C C . ASP A 1 95 ? 6.173 1.460 -6.404 1.00 93.19 95 ASP A C 1
ATOM 736 O O . ASP A 1 95 ? 5.234 2.266 -6.453 1.00 93.19 95 ASP A O 1
ATOM 740 N N . TRP A 1 96 ? 7.423 1.803 -6.095 1.00 90.88 96 TRP A N 1
ATOM 741 C CA . TRP A 1 96 ? 7.832 3.169 -5.787 1.00 90.88 96 TRP A CA 1
ATOM 742 C C . TRP A 1 96 ? 7.858 4.073 -7.027 1.00 90.88 96 TRP A C 1
ATOM 744 O O . TRP A 1 96 ? 7.593 5.270 -6.906 1.00 90.88 96 TRP A O 1
ATOM 754 N N . ASP A 1 97 ? 8.106 3.513 -8.212 1.00 89.56 97 ASP A N 1
ATOM 755 C CA . ASP A 1 97 ? 8.270 4.276 -9.453 1.00 89.56 97 ASP A CA 1
ATOM 756 C C . ASP A 1 97 ? 6.911 4.645 -10.054 1.00 89.56 97 ASP A C 1
ATOM 758 O O . ASP A 1 97 ? 6.653 5.803 -10.388 1.00 89.56 97 ASP A O 1
ATOM 762 N N . ASN A 1 98 ? 5.999 3.672 -10.138 1.00 89.25 98 ASN A N 1
ATOM 763 C CA . ASN A 1 98 ? 4.665 3.864 -10.722 1.00 89.25 98 ASN A CA 1
ATOM 764 C C . ASN A 1 98 ? 3.580 4.143 -9.677 1.00 89.25 98 ASN A C 1
ATOM 766 O O . ASN A 1 98 ? 2.398 4.293 -10.016 1.00 89.25 98 ASN A O 1
ATOM 770 N N . LYS A 1 99 ? 3.972 4.205 -8.400 1.00 91.25 99 LYS A N 1
ATOM 771 C CA . LYS A 1 99 ? 3.102 4.541 -7.271 1.00 91.25 99 LYS A CA 1
ATOM 772 C C . LYS A 1 99 ? 1.893 3.610 -7.156 1.00 91.25 99 LYS A C 1
ATOM 774 O O . LYS A 1 99 ? 0.753 4.048 -6.986 1.00 91.25 99 LYS A O 1
ATOM 779 N N . MET A 1 100 ? 2.149 2.304 -7.243 1.00 92.88 100 MET A N 1
ATOM 780 C CA . MET A 1 100 ? 1.131 1.251 -7.175 1.00 92.88 100 MET A CA 1
ATOM 781 C C . MET A 1 100 ? 1.276 0.381 -5.926 1.00 92.88 100 MET A C 1
ATOM 783 O O . MET A 1 100 ? 2.375 0.152 -5.432 1.00 92.88 100 MET A O 1
ATOM 787 N N . LEU A 1 101 ? 0.147 -0.139 -5.434 1.00 93.50 101 LEU A N 1
ATOM 788 C CA . LEU A 1 101 ? 0.071 -0.994 -4.248 1.00 93.50 101 LEU A CA 1
ATOM 789 C C . LEU A 1 101 ? -0.729 -2.266 -4.540 1.00 93.50 101 LEU A C 1
ATOM 791 O O . LEU A 1 101 ? -1.830 -2.199 -5.097 1.00 93.50 101 LEU A O 1
ATOM 795 N N . ALA A 1 102 ? -0.234 -3.421 -4.097 1.00 94.12 102 ALA A N 1
ATOM 796 C CA . ALA A 1 102 ? -0.915 -4.703 -4.268 1.00 94.12 102 ALA A CA 1
ATOM 797 C C . ALA A 1 102 ? -0.780 -5.617 -3.043 1.00 94.12 102 ALA A C 1
ATOM 799 O O . ALA A 1 102 ? 0.211 -5.591 -2.333 1.00 94.12 102 ALA A O 1
ATOM 800 N N . VAL A 1 103 ? -1.784 -6.467 -2.823 1.00 93.31 103 VAL A N 1
ATOM 801 C CA . VAL A 1 103 ? -1.825 -7.471 -1.733 1.00 93.31 103 VAL A CA 1
ATOM 802 C C . VAL A 1 103 ? -2.163 -8.875 -2.248 1.00 93.31 103 VAL A C 1
ATOM 804 O O . VAL A 1 103 ? -2.481 -9.778 -1.486 1.00 93.31 103 VAL A O 1
ATOM 807 N N . SER A 1 104 ? -2.198 -9.049 -3.569 1.00 91.94 104 SER A N 1
ATOM 808 C CA . SER A 1 104 ? -2.627 -10.287 -4.226 1.00 91.94 104 SER A CA 1
ATOM 809 C C . SER A 1 104 ? -1.815 -10.507 -5.487 1.00 91.94 104 SER A C 1
ATOM 811 O O . SER A 1 104 ? -1.468 -9.518 -6.137 1.00 91.94 104 SER A O 1
ATOM 813 N N . ASP A 1 105 ? -1.649 -11.759 -5.897 1.00 91.69 105 ASP A N 1
ATOM 814 C CA . ASP A 1 105 ? -0.907 -12.131 -7.107 1.00 91.69 105 ASP A CA 1
ATOM 815 C C . ASP A 1 105 ? -1.434 -11.409 -8.347 1.00 91.69 105 ASP A C 1
ATOM 817 O O . ASP A 1 105 ? -0.667 -10.829 -9.098 1.00 91.69 105 ASP A O 1
ATOM 821 N N . LYS A 1 106 ? -2.762 -11.306 -8.503 1.00 90.19 106 LYS A N 1
ATOM 822 C CA . LYS A 1 106 ? -3.374 -10.538 -9.601 1.00 90.19 106 LYS A CA 1
ATOM 823 C C . LYS A 1 106 ? -2.968 -9.059 -9.594 1.00 90.19 106 LYS A C 1
ATOM 825 O O . LYS A 1 106 ? -2.880 -8.435 -10.645 1.00 90.19 106 LYS A O 1
ATOM 830 N N . GLY A 1 107 ? -2.798 -8.475 -8.411 1.00 90.25 107 GLY A N 1
ATOM 831 C CA . GLY A 1 107 ? -2.316 -7.102 -8.257 1.00 90.25 107 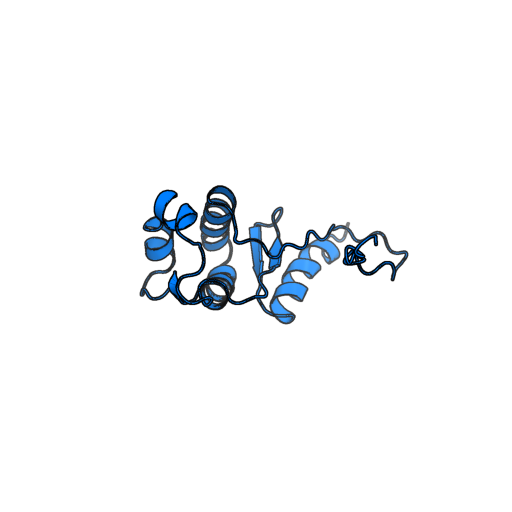GLY A CA 1
ATOM 832 C C . GLY A 1 107 ? -0.826 -6.990 -8.563 1.00 90.25 107 GLY A C 1
ATOM 833 O O . GLY A 1 107 ? -0.430 -6.056 -9.247 1.00 90.25 107 GLY A O 1
ATOM 834 N N . LEU A 1 108 ? -0.029 -7.967 -8.126 1.00 91.25 108 LEU A N 1
ATOM 835 C CA . LEU A 1 108 ? 1.389 -8.053 -8.459 1.00 91.25 108 LEU A CA 1
ATOM 836 C C . LEU A 1 108 ? 1.595 -8.193 -9.973 1.00 91.25 108 LEU A C 1
ATOM 838 O O . LEU A 1 108 ? 2.371 -7.434 -10.535 1.00 91.25 108 LEU A O 1
ATOM 842 N N . THR A 1 109 ? 0.849 -9.064 -10.659 1.00 90.50 109 THR A N 1
ATOM 843 C CA . THR A 1 109 ? 0.905 -9.191 -12.126 1.00 90.50 109 THR A CA 1
ATOM 844 C C . THR A 1 109 ? 0.658 -7.850 -12.811 1.00 90.50 109 THR A C 1
ATOM 846 O O . THR A 1 109 ? 1.434 -7.468 -13.672 1.00 90.50 109 THR A O 1
ATOM 849 N N . LYS A 1 110 ? -0.343 -7.076 -12.367 1.00 88.75 110 LYS A N 1
ATOM 850 C CA . LYS A 1 110 ? -0.601 -5.734 -12.919 1.00 88.75 110 LYS A CA 1
ATOM 851 C C . LYS A 1 110 ? 0.560 -4.762 -12.730 1.00 88.75 110 LYS A C 1
ATOM 853 O O . LYS A 1 110 ? 0.762 -3.906 -13.587 1.00 88.75 110 LYS A O 1
ATOM 858 N N . ILE A 1 111 ? 1.263 -4.861 -11.600 1.00 90.38 111 ILE A N 1
ATOM 859 C CA . ILE A 1 111 ? 2.461 -4.060 -11.345 1.00 90.38 111 ILE A CA 1
ATOM 860 C C . ILE A 1 111 ? 3.551 -4.457 -12.341 1.00 90.38 111 ILE A C 1
ATOM 862 O O . ILE A 1 111 ? 4.067 -3.613 -13.067 1.00 90.38 111 ILE A O 1
ATOM 866 N N . LEU A 1 112 ? 3.835 -5.756 -12.441 1.00 89.38 112 LEU A N 1
ATOM 867 C CA . LEU A 1 112 ? 4.870 -6.290 -13.325 1.00 89.38 112 LEU A CA 1
ATOM 868 C C . LEU A 1 112 ? 4.573 -6.039 -14.815 1.00 89.38 112 LEU A C 1
ATOM 870 O O . LEU A 1 112 ? 5.497 -5.806 -15.594 1.00 89.38 112 LEU A O 1
ATOM 874 N N . ASP A 1 113 ? 3.300 -6.012 -15.211 1.00 87.69 113 ASP A N 1
ATOM 875 C CA . ASP A 1 113 ? 2.879 -5.700 -16.580 1.00 87.69 113 ASP A CA 1
ATOM 876 C C . ASP A 1 113 ? 3.322 -4.297 -17.032 1.00 87.69 113 ASP A C 1
ATOM 878 O O . ASP A 1 113 ? 3.573 -4.107 -18.222 1.00 87.69 113 ASP A O 1
ATOM 882 N N . GLN A 1 114 ? 3.493 -3.327 -16.119 1.00 84.75 114 GLN A N 1
ATOM 883 C CA . GLN A 1 114 ? 4.013 -1.996 -16.482 1.00 84.75 114 GLN A CA 1
ATOM 884 C C . GLN A 1 114 ? 5.455 -2.061 -16.997 1.00 84.75 114 GLN A C 1
ATOM 886 O O . GLN A 1 114 ? 5.819 -1.357 -17.935 1.00 84.75 114 GLN A O 1
ATOM 891 N N . TYR A 1 115 ? 6.265 -2.956 -16.437 1.00 83.88 115 TYR A N 1
ATOM 892 C CA . TYR A 1 115 ? 7.666 -3.128 -16.823 1.00 83.88 115 TYR A CA 1
ATOM 893 C C . TYR A 1 115 ? 7.812 -3.992 -18.086 1.00 83.88 115 TYR A C 1
ATOM 895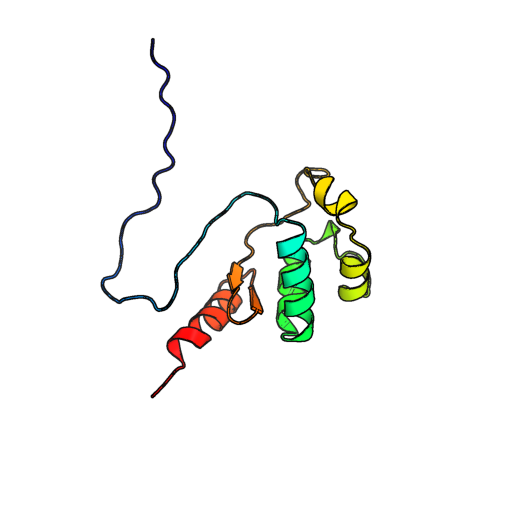 O O . TYR A 1 115 ? 8.728 -3.798 -18.893 1.00 83.88 115 TYR A O 1
ATOM 903 N N . ASN A 1 116 ? 6.866 -4.906 -18.306 1.00 75.50 116 ASN A N 1
ATOM 904 C CA . ASN A 1 116 ? 6.815 -5.756 -19.497 1.00 75.50 116 ASN A CA 1
ATOM 905 C C . ASN A 1 116 ? 6.169 -5.058 -20.712 1.00 75.50 116 ASN A C 1
ATOM 907 O O . ASN A 1 116 ? 6.324 -5.528 -21.838 1.00 75.50 116 ASN A O 1
ATOM 911 N N . GLY A 1 117 ? 5.444 -3.954 -20.491 1.00 60.06 117 GLY A N 1
ATOM 912 C CA . GLY A 1 117 ? 4.596 -3.278 -21.477 1.00 60.06 117 GLY A CA 1
ATOM 913 C C . GLY A 1 117 ? 5.225 -2.129 -22.273 1.00 60.06 117 GLY A C 1
ATOM 914 O O . GLY A 1 117 ? 4.566 -1.619 -23.177 1.00 60.06 117 GLY A O 1
ATOM 915 N N . VAL A 1 118 ? 6.475 -1.731 -22.006 1.00 50.25 118 VAL A N 1
ATOM 916 C CA . VAL A 1 118 ? 7.199 -0.797 -22.890 1.00 50.25 118 VAL A CA 1
ATOM 917 C C . VAL A 1 118 ? 7.630 -1.571 -24.139 1.00 50.25 118 VAL A C 1
ATOM 919 O O . VAL A 1 118 ? 8.708 -2.164 -24.172 1.00 50.25 118 VAL A O 1
ATOM 922 N N . LYS A 1 119 ? 6.734 -1.644 -25.128 1.00 40.22 119 LYS A N 1
ATOM 923 C CA . LYS A 1 119 ? 7.115 -1.901 -26.518 1.00 40.22 119 LYS A CA 1
ATOM 924 C C . LYS A 1 119 ? 7.737 -0.613 -27.052 1.00 40.22 119 LYS A C 1
ATOM 926 O O . LYS A 1 119 ? 7.092 0.430 -26.956 1.00 40.22 119 LYS A O 1
ATOM 931 N N . ASP A 1 120 ? 8.967 -0.726 -27.546 1.00 41.78 120 ASP A N 1
ATOM 932 C CA . ASP A 1 120 ? 9.627 0.286 -28.380 1.00 41.78 120 ASP A CA 1
ATOM 933 C C . ASP A 1 120 ? 8.742 0.726 -29.561 1.00 41.78 120 ASP A C 1
ATOM 935 O O . ASP A 1 120 ? 7.970 -0.123 -30.080 1.00 41.78 120 ASP A O 1
#

InterPro domains:
  IPR012882 Putative redox protein Fmp46 [PF07955] (12-102)
  IPR036249 Thioredoxin-like superfamily [SSF52833] (18-116)

pLDDT: mean 74.68, std 16.71, range [36.22, 94.12]

Secondary structure (DSSP, 8-state):
----------------S--S-------SPPPHHHHHHHHHHHHH-TTHHHHHHHH-TGGG-SS-HHHHHHT--HHHHHT-S-STT-S--S--EEETTTTEEESSHHHHHHHHHHHH----

Organism: NCBI:txid4926

Foldseek 3Di:
DDDDDDDPDDDDDDDPDPQPDDDDDDPDDDAPVVLVLLLVLVVPDVVSLVQCCQFAVVLQVDPDNNVSSVPCDNVNVVVPPDPPVRRGDDDWDADSPNSAIDRDPVSVVVVSCVSVVPDD

Radius of gyration: 17.03 Å; chains: 1; bounding box: 47×34×52 Å

Sequence (120 aa):
MPGSANVAKSPESANNGEFKYTIDATTLPPTPEQFEFFKEALHMHPFCKKALKTAFPELTKGKDLLKDLQSIDSEKLRGLKTVDGKLFVPPLVVDWDNKMLAVSDKGLTKILDQYNGVKD